Protein AF-E6UJG9-F1 (afdb_monomer_lite)

Structure (mmCIF, N/CA/C/O backbone):
data_AF-E6UJG9-F1
#
_entry.id   AF-E6UJG9-F1
#
loop_
_atom_site.group_PDB
_atom_site.id
_atom_site.type_symbol
_atom_site.label_atom_id
_atom_site.label_alt_id
_atom_site.label_comp_id
_atom_site.label_asym_id
_atom_site.label_entity_id
_atom_site.label_seq_id
_atom_site.pdbx_PDB_ins_code
_atom_site.Cartn_x
_atom_site.Cartn_y
_atom_site.Cartn_z
_atom_site.occupancy
_atom_site.B_iso_or_equiv
_atom_site.auth_seq_id
_atom_site.auth_comp_id
_atom_site.auth_asym_id
_atom_site.auth_atom_id
_atom_site.pdbx_PDB_model_num
ATOM 1 N N . MET A 1 1 ? 19.269 3.499 2.093 1.00 60.94 1 MET A N 1
ATOM 2 C CA . MET A 1 1 ? 18.655 3.038 0.832 1.00 60.94 1 MET A CA 1
ATOM 3 C C . MET A 1 1 ? 17.187 3.390 0.895 1.00 60.94 1 MET A C 1
ATOM 5 O O . MET A 1 1 ? 16.493 2.826 1.734 1.00 60.94 1 MET A O 1
ATOM 9 N N . SER A 1 2 ? 16.761 4.362 0.094 1.00 68.19 2 SER A N 1
ATOM 10 C CA . SER A 1 2 ? 15.362 4.782 0.021 1.00 68.19 2 SER A CA 1
ATOM 11 C C . SER A 1 2 ? 14.682 3.981 -1.082 1.00 68.19 2 SER A C 1
ATOM 13 O O . SER A 1 2 ? 15.243 3.820 -2.161 1.00 68.19 2 SER A O 1
ATOM 15 N N . TYR A 1 3 ? 13.518 3.420 -0.783 1.00 74.19 3 TYR A N 1
ATOM 16 C CA . TYR A 1 3 ? 12.661 2.781 -1.770 1.00 74.19 3 TYR A CA 1
ATOM 17 C C . TYR A 1 3 ? 11.537 3.762 -2.068 1.00 74.19 3 TYR A C 1
ATOM 19 O O . TYR A 1 3 ? 10.839 4.174 -1.144 1.00 74.19 3 TYR A O 1
ATOM 27 N N . GLU A 1 4 ? 11.390 4.156 -3.328 1.00 78.56 4 GLU A N 1
ATOM 28 C CA . GLU A 1 4 ? 10.346 5.089 -3.753 1.00 78.56 4 GLU A CA 1
ATOM 29 C C . GLU A 1 4 ? 9.313 4.338 -4.586 1.00 78.56 4 GLU A C 1
ATOM 31 O O . GLU A 1 4 ? 9.671 3.510 -5.431 1.00 78.56 4 GLU A O 1
ATOM 36 N N . ILE A 1 5 ? 8.025 4.598 -4.345 1.00 82.44 5 ILE A N 1
ATOM 37 C CA . ILE A 1 5 ? 6.954 4.000 -5.144 1.00 82.44 5 ILE A CA 1
ATOM 38 C C . ILE A 1 5 ? 7.029 4.565 -6.566 1.00 82.44 5 ILE A C 1
ATOM 40 O O . ILE A 1 5 ? 6.630 5.698 -6.823 1.00 82.44 5 ILE A O 1
ATOM 44 N N . TYR A 1 6 ? 7.496 3.749 -7.511 1.00 83.19 6 TYR A N 1
ATOM 45 C CA . TYR A 1 6 ? 7.543 4.111 -8.931 1.00 83.19 6 TYR A CA 1
ATOM 46 C C . TYR A 1 6 ? 6.266 3.690 -9.668 1.00 83.19 6 TYR A C 1
ATOM 48 O O . TYR A 1 6 ? 5.905 4.276 -10.690 1.00 83.19 6 TYR A O 1
ATOM 56 N N . ARG A 1 7 ? 5.562 2.672 -9.155 1.00 82.94 7 ARG A N 1
ATOM 57 C CA . ARG A 1 7 ? 4.330 2.154 -9.752 1.00 82.94 7 ARG A CA 1
ATOM 58 C C . ARG A 1 7 ? 3.251 1.997 -8.700 1.00 82.94 7 ARG A C 1
ATOM 60 O O . ARG A 1 7 ? 3.353 1.176 -7.800 1.00 82.94 7 ARG A O 1
ATOM 67 N N . ILE A 1 8 ? 2.159 2.731 -8.867 1.00 83.69 8 ILE A N 1
ATOM 68 C CA . ILE A 1 8 ? 0.998 2.627 -7.984 1.00 83.69 8 ILE A CA 1
ATOM 69 C C . ILE A 1 8 ? 0.079 1.519 -8.500 1.00 83.69 8 ILE A C 1
ATOM 71 O O . ILE A 1 8 ? -0.403 1.583 -9.630 1.00 83.69 8 ILE A O 1
ATOM 75 N N . THR A 1 9 ? -0.168 0.511 -7.669 1.00 83.81 9 THR A N 1
ATOM 76 C CA . THR A 1 9 ? -1.031 -0.636 -7.986 1.00 83.81 9 THR A CA 1
ATOM 77 C C . THR A 1 9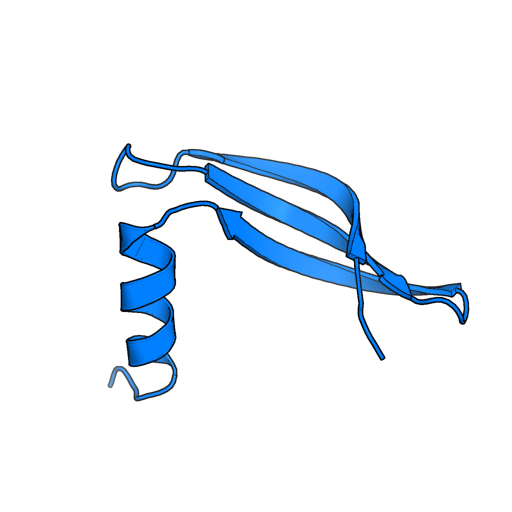 ? -2.441 -0.458 -7.441 1.00 83.81 9 THR A C 1
ATOM 79 O O . THR A 1 9 ? -3.400 -0.865 -8.092 1.00 83.81 9 THR A O 1
ATOM 82 N N . ALA A 1 10 ? -2.597 0.192 -6.286 1.00 80.88 10 ALA A N 1
ATOM 83 C CA . ALA A 1 10 ? -3.905 0.505 -5.726 1.00 80.88 10 ALA A CA 1
ATOM 84 C C . ALA A 1 10 ? -3.898 1.845 -4.989 1.00 80.88 10 ALA A C 1
ATOM 86 O O . ALA A 1 10 ? -2.936 2.204 -4.314 1.00 80.88 10 ALA A O 1
ATOM 87 N N . ARG A 1 11 ? -5.013 2.570 -5.086 1.00 80.06 11 ARG A N 1
ATOM 88 C CA . ARG A 1 11 ? -5.291 3.755 -4.272 1.00 80.06 11 ARG A CA 1
ATOM 89 C C . ARG A 1 11 ? -6.596 3.523 -3.537 1.00 80.06 11 ARG A C 1
ATOM 91 O O . ARG A 1 11 ? -7.634 3.327 -4.166 1.00 80.06 11 ARG A O 1
ATOM 98 N N . CYS A 1 12 ? -6.544 3.555 -2.216 1.00 78.06 12 CYS A N 1
ATOM 99 C CA . CYS A 1 12 ? -7.717 3.449 -1.365 1.00 78.06 12 CYS A CA 1
ATOM 100 C C . CYS A 1 12 ? -7.877 4.742 -0.578 1.00 78.06 12 CYS A C 1
ATOM 102 O O . CYS A 1 12 ? -6.913 5.278 -0.036 1.00 78.06 12 CYS A O 1
ATOM 104 N N . LYS A 1 13 ? -9.110 5.238 -0.471 1.00 73.00 13 LYS A N 1
ATOM 105 C CA . LYS A 1 13 ? -9.400 6.308 0.485 1.00 73.00 13 LYS A CA 1
ATOM 106 C C . LYS A 1 13 ? -9.219 5.749 1.892 1.00 73.00 13 LYS A C 1
ATOM 108 O O . LYS A 1 13 ? -9.651 4.632 2.176 1.00 73.00 13 LYS A O 1
ATOM 113 N N . CYS A 1 14 ? -8.572 6.518 2.760 1.00 73.12 14 CYS A N 1
ATOM 114 C CA . CYS A 1 14 ? -8.481 6.169 4.169 1.00 73.12 14 CYS A CA 1
ATOM 115 C C . CYS A 1 14 ? -9.897 5.969 4.740 1.00 73.12 14 CYS A C 1
ATOM 117 O O . CYS A 1 14 ? -10.769 6.793 4.451 1.00 73.12 14 CYS A O 1
ATOM 119 N N . PRO A 1 15 ? -10.139 4.959 5.598 1.00 68.44 15 PRO A N 1
ATOM 120 C CA . PRO A 1 15 ? -11.432 4.788 6.274 1.00 68.44 15 PRO A CA 1
ATOM 121 C C . PRO A 1 15 ? -11.810 6.000 7.141 1.00 68.44 15 PRO A C 1
ATOM 123 O O . PRO A 1 15 ? -12.977 6.229 7.431 1.00 68.44 15 PRO A O 1
ATOM 126 N N . CYS A 1 16 ? -10.821 6.811 7.514 1.00 64.69 16 CYS A N 1
ATOM 127 C CA . CYS A 1 16 ? -10.988 8.079 8.208 1.00 64.69 16 CYS A CA 1
ATOM 128 C C . CYS A 1 16 ? -11.513 9.229 7.32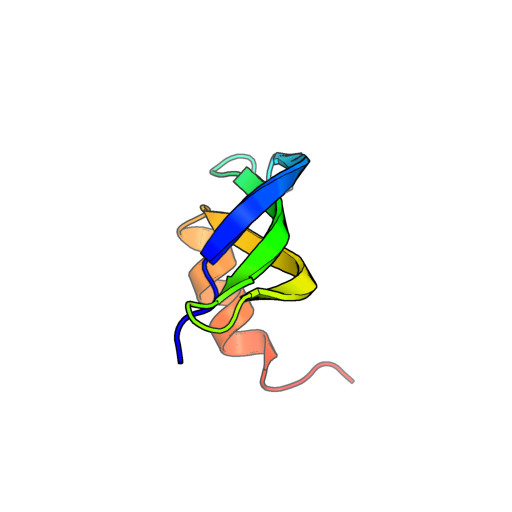3 1.00 64.69 16 CYS A C 1
ATOM 130 O O . CYS A 1 16 ? -11.794 10.307 7.837 1.00 64.69 16 CYS A O 1
ATOM 132 N N . GLY A 1 17 ? -11.566 9.058 5.996 1.00 62.53 17 GLY A N 1
ATOM 133 C CA . GLY A 1 17 ? -12.010 10.070 5.028 1.00 62.53 17 GLY A CA 1
ATOM 134 C C . GLY A 1 17 ? -11.059 11.258 4.813 1.00 62.53 17 GLY A C 1
ATOM 135 O O . GLY A 1 17 ? -11.252 12.019 3.871 1.00 62.53 17 GLY A O 1
ATOM 136 N N . LYS A 1 18 ? -10.018 11.408 5.642 1.00 66.75 18 LYS A N 1
ATOM 137 C CA . LYS A 1 18 ? -9.090 12.557 5.660 1.00 66.75 18 LYS A CA 1
ATOM 138 C C . LYS A 1 18 ? -7.762 12.321 4.923 1.00 66.75 18 LYS A C 1
ATOM 140 O O . LYS A 1 18 ? -6.791 13.030 5.168 1.00 66.75 18 LYS A O 1
ATOM 145 N N . GLY A 1 19 ? -7.661 11.290 4.088 1.00 73.19 19 GLY A N 1
ATOM 146 C CA . GLY A 1 19 ? -6.432 11.015 3.344 1.00 73.19 19 GLY A CA 1
ATOM 147 C C . GLY A 1 19 ? -6.528 9.788 2.454 1.00 73.19 19 GLY A C 1
ATOM 148 O O . GLY A 1 19 ? -7.599 9.192 2.298 1.00 73.19 19 GLY A O 1
ATOM 149 N N . GLU A 1 20 ? -5.390 9.394 1.902 1.00 75.88 20 GLU A N 1
ATOM 150 C CA . GLU A 1 20 ? -5.286 8.296 0.947 1.00 75.88 20 GLU A CA 1
ATOM 151 C C . GLU A 1 20 ? -4.204 7.291 1.343 1.00 75.88 20 GLU A C 1
ATOM 153 O O . GLU A 1 20 ? -3.212 7.614 1.995 1.00 75.88 20 GLU A O 1
ATOM 158 N N . ILE A 1 21 ? -4.450 6.037 0.989 1.00 80.50 21 ILE A N 1
ATOM 159 C CA . ILE A 1 21 ? -3.540 4.915 1.162 1.00 80.50 21 ILE A CA 1
ATOM 160 C C . ILE A 1 21 ? -3.157 4.474 -0.239 1.00 80.50 21 ILE A C 1
ATOM 162 O O . ILE A 1 21 ? -4.003 4.023 -1.017 1.00 80.50 21 ILE A O 1
ATOM 166 N N . ILE A 1 22 ? -1.880 4.611 -0.549 1.00 81.88 22 ILE A N 1
ATOM 167 C CA . ILE A 1 22 ? -1.303 4.233 -1.825 1.00 81.88 22 ILE A CA 1
ATOM 168 C C . ILE A 1 22 ? -0.568 2.919 -1.602 1.00 81.88 22 ILE A C 1
ATOM 170 O O . ILE A 1 22 ? 0.236 2.792 -0.685 1.00 81.88 22 ILE A O 1
ATOM 174 N N . ARG A 1 23 ? -0.871 1.922 -2.427 1.00 82.00 23 ARG A N 1
ATOM 175 C CA . ARG A 1 23 ? -0.095 0.689 -2.515 1.00 82.00 23 ARG A CA 1
ATOM 176 C C . ARG A 1 23 ? 0.578 0.633 -3.867 1.00 82.00 23 ARG A C 1
ATOM 178 O O . ARG A 1 23 ? -0.033 0.992 -4.878 1.00 82.00 23 ARG A O 1
ATOM 185 N N . GLY A 1 24 ? 1.817 0.180 -3.882 1.00 87.62 24 GLY A N 1
ATOM 186 C CA . GLY A 1 24 ? 2.604 0.160 -5.094 1.00 87.62 24 GLY A CA 1
ATOM 187 C C . GLY A 1 24 ? 3.801 -0.761 -5.027 1.00 87.62 24 GLY A C 1
ATOM 188 O O . GLY A 1 24 ? 4.082 -1.404 -4.015 1.00 87.62 24 GLY A O 1
ATOM 189 N N . ASP A 1 25 ? 4.479 -0.818 -6.159 1.00 87.06 25 ASP A N 1
ATOM 190 C CA . ASP A 1 25 ? 5.816 -1.357 -6.258 1.00 87.06 25 ASP A CA 1
ATOM 191 C C . ASP A 1 25 ? 6.795 -0.200 -6.073 1.00 87.06 25 ASP A C 1
ATOM 193 O O . ASP A 1 25 ? 6.656 0.866 -6.689 1.00 87.06 25 ASP A O 1
ATOM 197 N N . SER A 1 26 ? 7.774 -0.414 -5.207 1.00 87.31 26 SER A N 1
ATOM 198 C CA . SER A 1 26 ? 8.882 0.499 -5.005 1.00 87.31 26 SER A CA 1
ATOM 199 C C . SER A 1 26 ? 10.134 -0.019 -5.697 1.00 87.31 26 SER A C 1
ATOM 201 O O . SER A 1 26 ? 10.287 -1.218 -5.948 1.00 87.31 26 SER A O 1
ATOM 203 N N . MET A 1 27 ? 11.018 0.900 -6.060 1.00 86.69 27 MET A N 1
ATOM 204 C CA . MET A 1 27 ? 12.299 0.583 -6.672 1.00 86.69 27 MET A CA 1
ATOM 205 C C . MET A 1 27 ? 13.367 1.470 -6.053 1.00 86.69 27 MET A C 1
ATOM 207 O O . MET A 1 27 ? 13.095 2.613 -5.691 1.00 86.69 27 MET A O 1
ATOM 211 N N . ASN A 1 28 ? 14.566 0.924 -5.890 1.00 86.38 28 ASN A N 1
ATOM 212 C CA . ASN A 1 28 ? 15.721 1.682 -5.425 1.00 86.38 28 ASN A CA 1
ATOM 213 C C . ASN A 1 28 ? 16.706 1.972 -6.570 1.00 86.38 28 ASN A C 1
ATOM 215 O O . ASN A 1 28 ? 16.566 1.452 -7.678 1.00 86.38 28 ASN A O 1
ATOM 219 N N . ASP A 1 29 ? 17.752 2.747 -6.274 1.00 87.50 29 ASP A N 1
ATOM 220 C CA . ASP A 1 29 ? 18.813 3.127 -7.224 1.00 87.50 29 ASP A CA 1
ATOM 221 C C . ASP A 1 29 ? 19.590 1.934 -7.812 1.00 87.50 29 ASP A C 1
ATOM 223 O O . ASP A 1 29 ? 20.287 2.062 -8.816 1.00 87.50 29 ASP A O 1
ATOM 227 N N . TRP A 1 30 ? 19.461 0.758 -7.195 1.00 88.19 30 TRP A N 1
ATOM 228 C CA . TRP A 1 30 ? 20.079 -0.496 -7.627 1.00 88.19 30 TRP A CA 1
ATOM 229 C C . TRP A 1 30 ? 19.124 -1.369 -8.444 1.00 88.19 30 TRP A C 1
ATOM 231 O O . TRP A 1 30 ? 19.390 -2.554 -8.645 1.00 88.19 30 TRP A O 1
ATOM 241 N N . ASN A 1 31 ? 18.007 -0.796 -8.907 1.00 83.69 31 ASN A N 1
ATOM 242 C CA . ASN A 1 31 ? 16.973 -1.478 -9.681 1.00 83.69 31 ASN A CA 1
ATOM 243 C C . ASN A 1 31 ? 16.368 -2.688 -8.941 1.00 83.69 31 ASN A C 1
ATOM 245 O O . ASN A 1 31 ? 15.875 -3.632 -9.559 1.00 83.69 31 ASN A O 1
ATOM 249 N N . GLN A 1 32 ? 16.422 -2.686 -7.605 1.00 84.50 32 GLN A N 1
ATOM 250 C CA . GLN A 1 32 ? 15.759 -3.694 -6.790 1.00 84.50 32 GLN A CA 1
ATOM 251 C C . GLN A 1 32 ? 14.314 -3.268 -6.591 1.00 84.50 32 GLN A C 1
ATOM 253 O O . GLN A 1 32 ? 14.037 -2.222 -6.003 1.00 84.50 32 GLN A O 1
ATOM 258 N N . THR A 1 33 ? 13.400 -4.093 -7.082 1.00 83.44 33 THR A N 1
ATOM 259 C CA . THR A 1 33 ? 11.964 -3.870 -6.962 1.00 83.44 33 THR A CA 1
ATOM 260 C C . THR A 1 33 ? 11.412 -4.572 -5.731 1.00 83.44 33 THR A C 1
ATOM 262 O O . THR A 1 33 ? 11.667 -5.763 -5.529 1.00 83.44 33 THR A O 1
ATOM 265 N N . ARG A 1 34 ? 10.601 -3.867 -4.948 1.00 82.25 34 ARG A N 1
ATOM 266 C CA . ARG A 1 34 ? 9.822 -4.434 -3.850 1.00 82.25 34 ARG A CA 1
ATOM 267 C C . ARG A 1 34 ? 8.343 -4.222 -4.136 1.00 82.25 34 ARG A C 1
ATOM 269 O O . ARG A 1 34 ? 7.904 -3.110 -4.400 1.00 82.25 34 ARG A O 1
ATOM 276 N N . SER A 1 35 ? 7.583 -5.309 -4.096 1.00 81.38 35 SER A N 1
ATOM 277 C CA . SER A 1 35 ? 6.138 -5.271 -4.296 1.00 81.38 35 SER A CA 1
ATOM 278 C C . SER A 1 35 ? 5.402 -5.174 -2.970 1.00 81.38 35 SER A C 1
ATOM 280 O O . SER A 1 35 ? 5.784 -5.812 -1.988 1.00 81.38 35 SER A O 1
ATOM 282 N N . GLY A 1 36 ? 4.311 -4.409 -2.964 1.00 75.81 36 GLY A N 1
ATOM 283 C CA . GLY A 1 36 ? 3.446 -4.265 -1.795 1.00 75.81 36 GLY A CA 1
ATOM 284 C C . GLY A 1 36 ? 3.898 -3.192 -0.809 1.00 75.81 36 GLY A C 1
ATOM 285 O O . GLY A 1 36 ? 3.498 -3.253 0.353 1.00 75.81 36 GLY A O 1
ATOM 286 N N . ASP A 1 37 ? 4.690 -2.214 -1.250 1.00 82.25 37 ASP A N 1
ATOM 287 C CA . ASP A 1 37 ? 4.941 -1.016 -0.453 1.00 82.25 37 ASP A CA 1
ATOM 288 C C . ASP A 1 37 ? 3.646 -0.223 -0.274 1.00 82.25 37 ASP A C 1
ATOM 290 O O . ASP A 1 37 ? 2.808 -0.125 -1.177 1.00 82.25 37 ASP A O 1
ATOM 294 N N . ILE A 1 38 ? 3.468 0.299 0.937 1.00 80.38 38 ILE A N 1
ATOM 295 C CA . ILE A 1 38 ? 2.267 1.017 1.349 1.00 80.38 38 ILE A CA 1
ATOM 296 C C . ILE A 1 38 ? 2.694 2.384 1.865 1.00 80.38 38 ILE A C 1
ATOM 298 O O . ILE A 1 38 ? 3.333 2.493 2.908 1.00 80.38 38 ILE A O 1
ATOM 302 N N . GLU A 1 39 ? 2.273 3.426 1.163 1.00 78.19 39 GLU A N 1
ATOM 303 C CA . GLU A 1 39 ? 2.406 4.804 1.606 1.00 78.19 39 GLU A CA 1
ATOM 304 C C . GLU A 1 39 ? 1.063 5.325 2.107 1.00 78.19 39 GLU A C 1
ATOM 306 O O . GLU A 1 39 ? 0.033 5.253 1.432 1.00 78.19 39 GLU A O 1
ATOM 311 N N . ILE A 1 40 ? 1.070 5.859 3.324 1.00 76.00 40 ILE A N 1
ATOM 312 C CA . ILE A 1 40 ? -0.135 6.334 3.999 1.00 76.00 40 ILE A CA 1
ATOM 313 C C . ILE A 1 40 ? -0.065 7.854 4.065 1.00 76.00 40 ILE A C 1
ATOM 315 O O . ILE A 1 40 ? 0.495 8.435 4.994 1.00 76.00 40 ILE A O 1
ATOM 319 N N . HIS A 1 41 ? -0.689 8.493 3.078 1.00 70.94 41 HIS A N 1
ATOM 320 C CA . HIS A 1 41 ? -0.843 9.944 2.956 1.00 70.94 41 HIS A CA 1
ATOM 321 C C . HIS A 1 41 ? -2.081 10.411 3.723 1.00 70.94 41 HIS A C 1
ATOM 323 O O . HIS A 1 41 ? -2.976 11.078 3.203 1.00 70.94 41 HIS A O 1
ATOM 329 N N . CYS A 1 42 ? -2.175 10.011 4.990 1.00 71.50 42 CYS A N 1
ATOM 330 C CA . CYS A 1 42 ? -3.205 10.503 5.889 1.00 71.50 42 CYS A CA 1
ATOM 331 C C . CYS A 1 42 ? -2.564 11.010 7.184 1.00 71.50 42 CYS A C 1
ATOM 333 O O . CYS A 1 42 ? -1.977 10.204 7.904 1.00 71.50 42 CYS A O 1
ATOM 335 N N . PRO A 1 43 ? -2.702 12.301 7.534 1.00 66.38 43 PRO A N 1
ATOM 336 C CA . PRO A 1 43 ? -2.046 12.874 8.711 1.00 66.38 43 PRO A CA 1
ATOM 337 C C . PRO A 1 43 ? -2.550 12.278 10.037 1.00 66.38 43 PRO A C 1
ATOM 339 O O . PRO A 1 43 ? -1.787 12.177 10.996 1.00 66.38 43 PRO A O 1
ATOM 342 N N . GLU A 1 44 ? -3.807 11.824 10.098 1.00 65.12 44 GLU A N 1
ATOM 343 C CA . GLU A 1 44 ? -4.354 11.185 11.305 1.00 65.12 44 GLU A CA 1
ATOM 344 C C . GLU A 1 44 ? -4.042 9.687 11.388 1.00 65.12 44 GLU A C 1
ATOM 3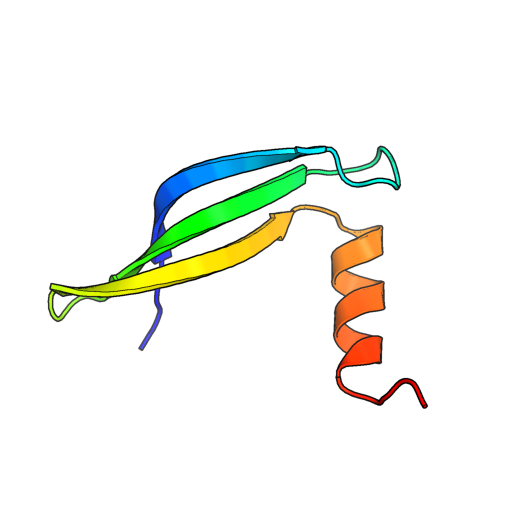46 O O . GLU A 1 44 ? -3.779 9.173 12.476 1.00 65.12 44 GLU A O 1
ATOM 351 N N . CYS A 1 45 ? -4.012 8.975 10.257 1.00 63.41 45 CYS A N 1
ATOM 352 C CA . CYS A 1 45 ? -3.676 7.548 10.248 1.00 63.41 45 CYS A CA 1
ATOM 353 C C . CYS A 1 45 ? -2.169 7.286 10.265 1.00 63.41 45 CYS A C 1
ATOM 355 O O . CYS A 1 45 ? -1.750 6.337 10.915 1.00 63.41 45 CYS A O 1
ATOM 357 N N . SER A 1 46 ? -1.350 8.143 9.655 1.00 62.00 46 SER A N 1
ATOM 358 C CA . SER A 1 46 ? 0.115 8.062 9.732 1.00 62.00 46 SER A CA 1
ATOM 359 C C . SER A 1 46 ? 0.606 8.182 11.182 1.00 62.00 46 SER A C 1
ATOM 361 O O . SER A 1 46 ? 1.481 7.432 11.609 1.00 62.00 46 SER A O 1
ATOM 363 N N . ASN A 1 47 ? -0.032 9.040 11.989 1.00 55.56 47 ASN A N 1
ATOM 364 C CA . ASN A 1 47 ? 0.278 9.161 13.416 1.00 55.56 47 ASN A CA 1
ATOM 365 C C . ASN A 1 47 ? -0.227 7.983 14.261 1.00 55.56 47 ASN A C 1
ATOM 367 O O . ASN A 1 47 ? 0.461 7.575 15.193 1.00 55.56 47 ASN A O 1
ATOM 371 N N . LYS A 1 48 ? -1.396 7.406 13.945 1.00 51.91 48 LYS A N 1
ATOM 372 C CA . LYS A 1 48 ? -1.895 6.214 14.656 1.00 51.91 48 LYS A CA 1
ATOM 373 C C . LYS A 1 48 ? -1.087 4.957 14.337 1.00 51.91 48 LYS A C 1
ATOM 375 O O . LYS A 1 48 ? -0.857 4.156 15.233 1.00 51.91 48 LYS A O 1
ATOM 380 N N . LEU A 1 49 ? -0.619 4.812 13.097 1.00 50.25 49 LEU A N 1
ATOM 381 C CA . LEU A 1 49 ? 0.170 3.655 12.677 1.00 50.25 49 LEU A CA 1
ATOM 382 C C . LEU A 1 49 ? 1.578 3.639 13.276 1.00 50.25 49 LEU A C 1
ATOM 384 O O . LEU A 1 49 ? 2.038 2.568 13.653 1.00 50.25 49 LEU A O 1
ATOM 388 N N . LYS A 1 50 ? 2.204 4.806 13.496 1.00 43.47 50 LYS A N 1
ATOM 389 C CA . LYS A 1 50 ? 3.456 4.894 14.273 1.00 43.47 50 LYS A CA 1
ATOM 390 C C . LYS A 1 50 ? 3.314 4.393 15.718 1.00 43.47 50 LYS A C 1
ATOM 392 O O . LYS A 1 50 ? 4.311 4.009 16.316 1.00 43.4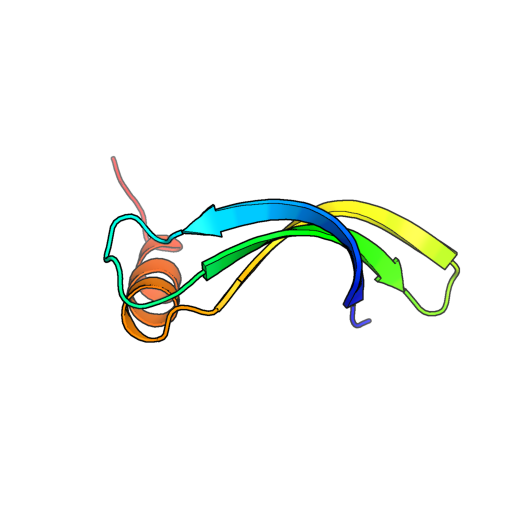7 50 LYS A O 1
ATOM 397 N N . PHE A 1 51 ? 2.100 4.381 16.276 1.00 39.44 51 PHE A N 1
ATOM 398 C CA . PHE A 1 51 ? 1.819 3.817 17.603 1.00 39.44 51 PHE A CA 1
ATOM 399 C C . PHE A 1 51 ? 1.484 2.317 17.578 1.00 39.44 51 PHE A C 1
ATOM 401 O O . PHE A 1 51 ? 1.544 1.672 18.621 1.00 39.44 51 PHE A O 1
ATOM 408 N N . THR A 1 52 ? 1.161 1.741 16.417 1.00 42.41 52 THR A N 1
ATOM 409 C CA . THR A 1 52 ? 0.812 0.315 16.268 1.00 42.41 52 THR A CA 1
ATOM 410 C C . THR A 1 52 ? 1.921 -0.529 15.631 1.00 42.41 52 THR A C 1
ATOM 412 O O . THR A 1 5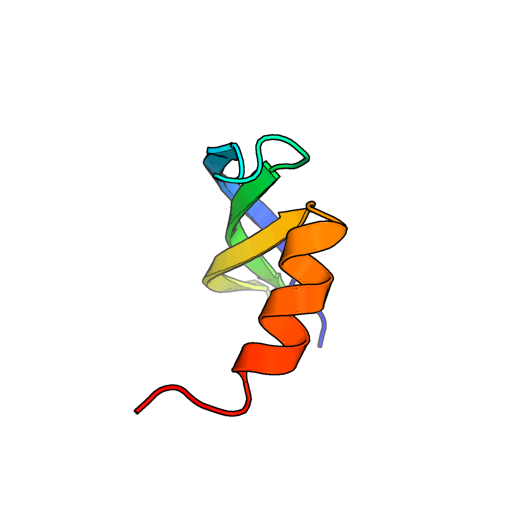2 ? 1.648 -1.621 15.157 1.00 42.41 52 THR A O 1
ATOM 415 N N . ASP A 1 53 ? 3.179 -0.085 15.692 1.00 41.84 53 ASP A N 1
ATOM 416 C CA . ASP A 1 53 ? 4.337 -0.998 15.803 1.00 41.84 53 ASP A CA 1
ATOM 417 C C . ASP A 1 53 ? 4.600 -1.386 17.282 1.00 41.84 53 ASP A C 1
ATOM 419 O O . ASP A 1 53 ? 5.624 -1.968 17.629 1.00 41.84 53 ASP A O 1
ATOM 423 N N . GLY A 1 54 ? 3.655 -1.056 18.176 1.00 40.78 54 GLY A N 1
ATOM 424 C CA . GLY A 1 54 ? 3.653 -1.367 19.609 1.00 40.78 54 GLY A CA 1
ATOM 425 C C . GLY A 1 54 ? 2.517 -2.292 20.059 1.00 40.78 54 GLY A C 1
ATOM 426 O O . GLY A 1 54 ? 2.176 -2.302 21.239 1.00 40.78 54 GLY A O 1
ATOM 427 N N . GLY A 1 55 ? 1.946 -3.074 19.144 1.00 39.16 55 GLY A N 1
ATOM 428 C CA . GLY A 1 55 ? 1.131 -4.231 19.500 1.00 39.16 55 GLY A CA 1
ATOM 429 C C . GL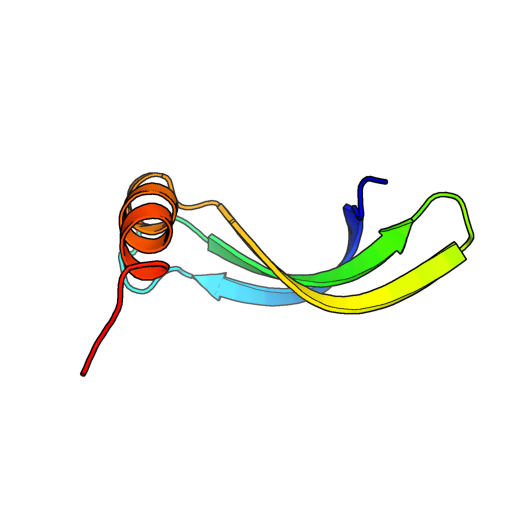Y A 1 55 ? -0.370 -4.096 19.274 1.00 39.16 55 GLY A C 1
ATOM 430 O O . GLY A 1 55 ? -0.988 -3.050 19.461 1.00 39.16 55 GLY A O 1
ATOM 431 N N . ILE A 1 56 ? -0.946 -5.239 18.923 1.00 32.69 56 ILE A N 1
ATOM 432 C CA . ILE A 1 56 ? -2.293 -5.630 19.313 1.00 32.69 56 ILE A CA 1
ATOM 433 C C . ILE A 1 56 ? -2.222 -7.136 19.579 1.00 32.69 56 ILE A C 1
ATOM 435 O O . ILE A 1 56 ? -1.772 -7.891 18.715 1.00 32.69 56 ILE A O 1
ATOM 439 N N . ASN A 1 57 ? -2.580 -7.508 20.812 1.00 33.66 57 ASN A N 1
ATOM 440 C CA . ASN A 1 57 ? -3.022 -8.853 21.186 1.00 33.66 57 ASN A CA 1
ATOM 441 C C . ASN A 1 57 ? -4.239 -9.271 20.355 1.00 33.66 57 ASN A C 1
ATOM 443 O O . ASN A 1 57 ? -5.018 -8.363 19.977 1.00 33.66 57 ASN A O 1
#

pLDDT: mean 70.67, std 15.66, range [32.69, 88.19]

Radius of gyration: 12.93 Å; chains: 1; bounding box: 32×22×31 Å

Secondary structure (DSSP, 8-state):
---EEEEEEEEEE-TTSSSEEEEEEEE-TT--EEEEEEEEE-HHHHHHHTTTTS---

Sequence (57 aa):
MSYEIYRITARCKCPCGKGEIIRGDSMNDWNQTRSGDIEIHCPECSNKLKFTDGGIN

Foldseek 3Di:
DDWDFPAWPDWDQDPVNQFIKTAGWTADPVRDIDHGDIDTGHPVVVVVVVVPVVDDD

Organism: Ruminococcus albus (strain ATCC 27210 / DSM 20455 / JCM 14654 / NCDO 2250 / 7) (NCBI:txid697329)